Protein AF-A0A1B6J926-F1 (afdb_monomer_lite)

InterPro domains:
  IPR003892 Ubiquitin system component CUE [PF02845] (85-125)
  IPR003892 Ubiquitin system component CUE [PS51140] (84-127)
  IPR003892 Ubiquitin system component CUE [SM00546] (84-126)
  IPR009060 UBA-like superfamily [SSF46934] (80-126)
  IPR041799 Toll-interacting protein, CUE domain [cd14363] (85-125)

Organism: NCBI:txid320908

Radius of gyration: 25.56 Å; chains: 1; bounding box: 62×26×74 Å

Structure (mmCIF, N/CA/C/O backbone):
data_AF-A0A1B6J926-F1
#
_entry.id   AF-A0A1B6J926-F1
#
loop_
_atom_site.group_PDB
_atom_site.id
_atom_site.type_symbol
_atom_site.label_atom_id
_atom_site.label_alt_id
_atom_site.label_comp_id
_atom_site.label_asym_id
_atom_site.label_entity_id
_atom_site.label_seq_id
_atom_site.pdbx_PDB_ins_code
_atom_site.Cartn_x
_atom_site.Cartn_y
_atom_site.Cartn_z
_atom_site.occupancy
_atom_site.B_iso_or_equiv
_atom_site.auth_seq_id
_atom_site.auth_comp_id
_atom_site.auth_asym_id
_atom_site.auth_atom_id
_atom_site.pdbx_PDB_model_num
ATOM 1 N N . MET A 1 1 ? 18.638 -17.169 -16.752 1.00 56.28 1 MET A N 1
ATOM 2 C CA . MET A 1 1 ? 17.855 -16.495 -15.698 1.00 56.28 1 MET A CA 1
ATOM 3 C C . MET A 1 1 ? 16.688 -15.827 -16.397 1.00 56.28 1 MET A C 1
ATOM 5 O O . MET A 1 1 ? 16.862 -14.733 -16.909 1.00 56.28 1 MET A O 1
ATOM 9 N N . ALA A 1 2 ? 15.572 -16.531 -16.577 1.00 61.69 2 ALA A N 1
ATOM 10 C CA . ALA A 1 2 ? 14.406 -15.920 -17.207 1.00 61.69 2 ALA A CA 1
ATOM 11 C C . ALA A 1 2 ? 13.662 -15.137 -16.120 1.00 61.69 2 ALA A C 1
ATOM 13 O O . ALA A 1 2 ? 13.284 -15.719 -15.103 1.00 61.69 2 ALA A O 1
ATOM 14 N N . GLY A 1 3 ? 13.583 -13.818 -16.284 1.00 79.56 3 GLY A N 1
ATOM 15 C CA . GLY A 1 3 ? 12.632 -12.999 -15.546 1.00 79.56 3 GLY A CA 1
ATOM 16 C C . GLY A 1 3 ? 11.237 -13.183 -16.130 1.00 79.56 3 GLY A C 1
ATOM 17 O O . GLY A 1 3 ? 11.103 -13.550 -17.298 1.00 79.56 3 GLY A O 1
ATOM 18 N N . GLU A 1 4 ? 10.221 -12.939 -15.318 1.00 85.81 4 GLU A N 1
ATOM 19 C CA . GLU A 1 4 ? 8.823 -12.980 -15.734 1.00 85.81 4 GLU A CA 1
ATOM 20 C C . GLU A 1 4 ? 8.206 -11.593 -15.551 1.00 85.81 4 GLU A C 1
ATOM 22 O O . GLU A 1 4 ? 8.496 -10.887 -14.578 1.00 85.81 4 GLU A O 1
ATOM 27 N N . THR A 1 5 ? 7.374 -11.204 -16.513 1.00 90.50 5 THR A N 1
ATOM 28 C CA . THR A 1 5 ? 6.622 -9.951 -16.497 1.00 90.50 5 THR A CA 1
ATOM 29 C C . THR A 1 5 ? 5.138 -10.280 -16.519 1.00 90.50 5 THR A C 1
ATOM 31 O O . THR A 1 5 ? 4.671 -10.959 -17.431 1.00 90.50 5 THR A O 1
ATOM 34 N N . HIS A 1 6 ? 4.415 -9.783 -15.522 1.00 91.12 6 HIS A N 1
ATOM 35 C CA . HIS A 1 6 ? 2.963 -9.824 -15.442 1.00 91.12 6 HIS A CA 1
ATOM 36 C C . HIS A 1 6 ? 2.407 -8.436 -15.730 1.00 91.12 6 HIS A C 1
ATOM 38 O O . HIS A 1 6 ? 2.859 -7.454 -15.144 1.00 91.12 6 HIS A O 1
ATOM 44 N N . GLU A 1 7 ? 1.434 -8.366 -16.628 1.00 94.25 7 GLU A N 1
ATOM 45 C CA . GLU A 1 7 ? 0.685 -7.154 -16.938 1.00 94.25 7 GLU A CA 1
ATOM 46 C C . GLU A 1 7 ? -0.802 -7.476 -16.843 1.00 94.25 7 GLU A C 1
ATOM 48 O O . GLU A 1 7 ? -1.316 -8.288 -17.615 1.00 94.25 7 GLU A O 1
ATOM 53 N N . GLU A 1 8 ? -1.480 -6.864 -15.876 1.00 94.44 8 GLU A N 1
ATOM 54 C CA . GLU A 1 8 ? -2.896 -7.106 -15.616 1.00 94.44 8 GLU A CA 1
ATOM 55 C C . GLU A 1 8 ? -3.630 -5.819 -15.230 1.00 94.44 8 GLU A C 1
ATOM 57 O O . GLU A 1 8 ? -3.109 -4.952 -14.521 1.00 94.44 8 GLU A O 1
ATOM 62 N N . TRP A 1 9 ? -4.881 -5.721 -15.684 1.00 94.50 9 TRP A N 1
ATOM 63 C CA . TRP A 1 9 ? -5.793 -4.638 -15.332 1.00 94.50 9 TRP A CA 1
ATOM 64 C C . TRP A 1 9 ? -6.671 -5.041 -14.149 1.00 94.50 9 TRP A C 1
ATOM 66 O O . TRP A 1 9 ? -7.416 -6.018 -14.233 1.00 94.50 9 TRP A O 1
ATOM 76 N N . TYR A 1 10 ? -6.642 -4.248 -13.081 1.00 91.56 10 TYR A N 1
ATOM 77 C CA . TYR A 1 10 ? -7.395 -4.500 -11.854 1.00 91.56 10 TYR A CA 1
ATOM 78 C C . TYR A 1 10 ? -8.522 -3.476 -11.680 1.00 91.56 10 TYR A C 1
ATOM 80 O O . TYR A 1 10 ? -8.253 -2.273 -11.758 1.00 91.56 10 TYR A O 1
ATOM 88 N N . PRO A 1 11 ? -9.773 -3.920 -11.445 1.00 91.25 11 PRO A N 1
ATOM 89 C CA . PRO A 1 11 ? -10.879 -3.023 -11.138 1.00 91.25 11 PRO A CA 1
ATOM 90 C C . PRO A 1 11 ? -10.696 -2.390 -9.767 1.00 91.25 11 PRO A C 1
ATOM 92 O O . PRO A 1 11 ? -10.315 -3.057 -8.805 1.00 91.25 11 PRO A O 1
ATOM 95 N N . LEU A 1 12 ? -10.997 -1.100 -9.685 1.00 89.31 12 LEU A N 1
ATOM 96 C CA . LEU A 1 12 ? -11.013 -0.360 -8.436 1.00 89.31 12 LEU A CA 1
ATOM 97 C C . LEU A 1 12 ? -12.387 -0.456 -7.767 1.00 89.31 12 LEU A C 1
ATOM 99 O O . LEU A 1 12 ? -13.425 -0.557 -8.427 1.00 89.31 12 LEU A O 1
ATOM 103 N N . ASN A 1 13 ? -12.378 -0.399 -6.439 1.00 87.12 13 ASN A N 1
ATOM 104 C CA . ASN A 1 13 ? -13.564 -0.345 -5.602 1.00 87.12 13 ASN A CA 1
ATOM 105 C C . ASN A 1 13 ? -13.443 0.794 -4.586 1.00 87.12 13 ASN A C 1
ATOM 107 O O . ASN A 1 13 ? -12.380 1.043 -4.020 1.00 87.12 13 ASN A O 1
ATOM 111 N N . GLY A 1 14 ? -14.561 1.454 -4.305 1.00 84.69 14 GLY A N 1
ATOM 112 C CA . GLY A 1 14 ? -14.572 2.525 -3.323 1.00 84.69 14 GLY A CA 1
ATOM 113 C C . GLY A 1 14 ? -15.931 3.188 -3.178 1.00 84.69 14 GLY A C 1
ATOM 114 O O . GLY A 1 14 ? -16.979 2.576 -3.391 1.00 84.69 14 GLY A O 1
ATOM 115 N N . LYS A 1 15 ? -15.920 4.447 -2.737 1.00 87.81 15 LYS A N 1
ATOM 116 C CA . LYS A 1 15 ? -17.121 5.155 -2.269 1.00 87.81 15 LYS A CA 1
ATOM 117 C C . LYS A 1 15 ? -18.137 5.421 -3.376 1.00 87.81 15 LYS A C 1
ATOM 119 O O . LYS A 1 15 ? -19.300 5.652 -3.056 1.00 87.81 15 LYS A O 1
ATOM 124 N N . GLN A 1 16 ? -17.721 5.409 -4.644 1.00 80.19 16 GLN A N 1
ATOM 125 C CA . GLN A 1 16 ? -18.642 5.611 -5.767 1.00 80.19 16 GLN A CA 1
ATOM 126 C C . GLN A 1 16 ? -19.455 4.355 -6.121 1.00 80.19 16 GLN A C 1
ATOM 128 O O . GLN A 1 16 ? -20.417 4.456 -6.882 1.00 80.19 16 GLN A O 1
ATOM 133 N N . GLY A 1 17 ? -19.127 3.205 -5.526 1.00 75.75 17 GLY A N 1
ATOM 134 C CA . GLY A 1 17 ? -19.796 1.931 -5.771 1.00 75.75 17 GLY A CA 1
ATOM 135 C C . GLY A 1 17 ? -19.146 1.103 -6.880 1.00 75.75 17 GLY A C 1
ATOM 136 O O . GLY A 1 17 ? -18.193 1.528 -7.538 1.00 75.75 17 GLY A O 1
ATOM 137 N N . ASP A 1 18 ? -19.661 -0.112 -7.061 1.00 80.69 18 ASP A N 1
ATOM 138 C CA . ASP A 1 18 ? -19.080 -1.115 -7.954 1.00 80.69 18 ASP A CA 1
ATOM 139 C C . ASP A 1 18 ? -19.038 -0.637 -9.414 1.00 80.69 18 ASP A C 1
ATOM 141 O O . ASP A 1 18 ? -20.041 -0.202 -9.981 1.00 80.69 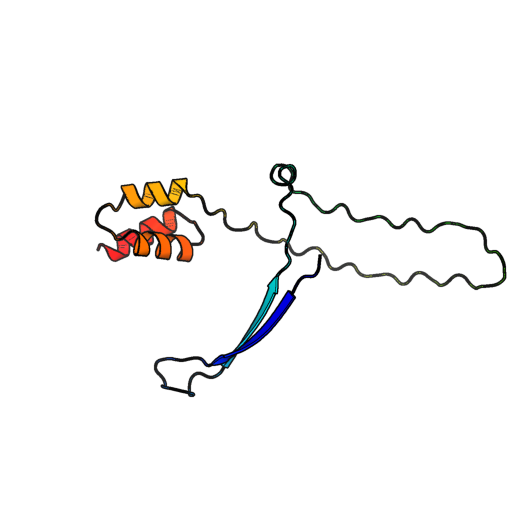18 ASP A O 1
ATOM 145 N N . GLY A 1 19 ? -17.859 -0.733 -10.035 1.00 78.06 19 GLY A N 1
ATOM 146 C CA . GLY A 1 19 ? -17.645 -0.408 -11.450 1.00 78.06 19 GLY A CA 1
ATOM 147 C C . GLY A 1 19 ? -17.513 1.083 -11.778 1.00 78.06 19 GLY A C 1
ATOM 148 O O . GLY A 1 19 ? -17.297 1.419 -12.940 1.00 78.06 19 GLY A O 1
ATOM 149 N N . GLN A 1 20 ? -17.605 1.971 -10.785 1.00 82.06 20 GLN A N 1
ATOM 150 C CA . GLN A 1 20 ? -17.531 3.426 -10.990 1.00 82.06 20 GLN A CA 1
ATOM 151 C C . GLN A 1 20 ? -16.116 3.992 -10.804 1.00 82.06 20 GLN A C 1
ATOM 153 O O . GLN A 1 20 ? -15.820 5.088 -11.270 1.00 82.06 20 GLN A O 1
ATOM 158 N N . GLU A 1 21 ? -15.221 3.244 -10.156 1.00 85.06 21 GLU A N 1
ATOM 159 C CA . GLU A 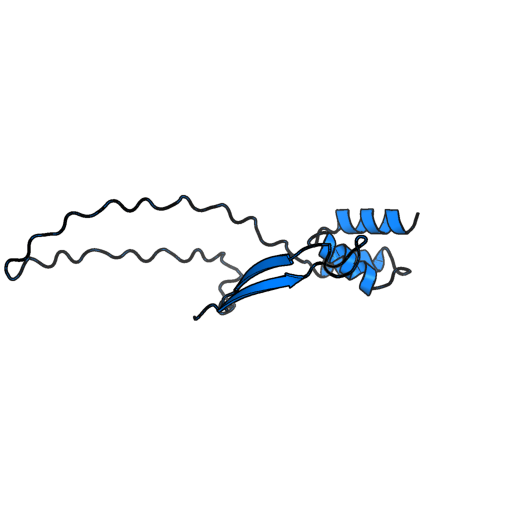1 21 ? -13.881 3.736 -9.803 1.00 85.06 21 GLU A CA 1
ATOM 160 C C . GLU A 1 21 ? -12.837 3.508 -10.915 1.00 85.06 21 GLU A C 1
ATOM 162 O O . GLU A 1 21 ? -11.738 4.053 -10.860 1.00 85.06 21 GLU A O 1
ATOM 167 N N . GLY A 1 22 ? -13.186 2.755 -11.964 1.00 89.19 22 GLY A N 1
ATOM 168 C CA . GLY A 1 22 ? -12.310 2.477 -13.106 1.00 89.19 22 GLY A CA 1
ATOM 169 C C . GLY A 1 22 ? -11.354 1.299 -12.884 1.00 89.19 22 GLY A C 1
ATOM 170 O O . GLY A 1 22 ? -11.574 0.454 -12.020 1.00 89.19 22 GLY A O 1
ATOM 171 N N . MET A 1 23 ? -10.307 1.212 -13.711 1.00 94.19 23 MET A N 1
ATOM 172 C CA . MET A 1 23 ? -9.319 0.124 -13.693 1.00 94.19 23 MET A CA 1
ATOM 173 C C . MET A 1 23 ? -7.903 0.706 -13.632 1.00 94.19 23 MET A C 1
ATOM 175 O O . MET A 1 23 ? -7.630 1.726 -14.268 1.00 94.19 23 MET A O 1
ATOM 179 N N . ILE A 1 24 ? -6.983 0.029 -12.945 1.00 92.81 24 ILE A N 1
ATOM 180 C CA . ILE A 1 24 ? -5.545 0.341 -12.978 1.00 92.81 24 ILE A CA 1
ATOM 181 C C . ILE A 1 24 ? -4.777 -0.757 -13.709 1.00 92.81 24 ILE A C 1
ATOM 183 O O . ILE A 1 24 ? -5.108 -1.930 -13.566 1.00 92.81 24 ILE A O 1
ATOM 187 N N . ASN A 1 25 ? -3.749 -0.389 -14.477 1.00 94.25 25 ASN A N 1
ATOM 188 C CA . ASN A 1 25 ? -2.827 -1.354 -15.077 1.00 94.25 25 ASN A CA 1
ATOM 189 C C . ASN A 1 25 ? -1.630 -1.554 -14.150 1.00 94.25 25 ASN A C 1
ATOM 191 O O . ASN A 1 25 ? -0.935 -0.586 -13.826 1.00 94.25 25 ASN A O 1
ATOM 195 N N . LEU A 1 26 ? -1.378 -2.792 -13.740 1.00 91.00 26 LEU A N 1
ATOM 196 C CA . LEU A 1 26 ? -0.204 -3.163 -12.963 1.00 91.00 26 LEU A CA 1
ATOM 197 C C . LEU A 1 26 ? 0.736 -3.989 -13.838 1.00 91.00 26 LEU A C 1
ATOM 199 O O . LEU A 1 26 ? 0.413 -5.105 -14.237 1.00 91.00 26 LEU A O 1
ATOM 203 N N . VAL A 1 27 ? 1.924 -3.432 -14.089 1.00 92.69 27 VAL A N 1
ATOM 204 C CA . VAL A 1 27 ? 3.018 -4.104 -14.797 1.00 92.69 27 VAL A CA 1
ATOM 205 C C . VAL A 1 27 ? 4.113 -4.443 -13.791 1.00 92.69 27 VAL A C 1
ATOM 207 O O . VAL A 1 27 ? 4.839 -3.566 -13.320 1.00 92.69 27 VAL A O 1
ATOM 210 N N . LEU A 1 28 ? 4.237 -5.724 -13.451 1.00 87.94 28 LEU A N 1
ATOM 211 C CA . LEU A 1 28 ? 5.217 -6.246 -12.506 1.00 87.94 28 LEU A CA 1
ATOM 212 C C . LEU A 1 28 ? 6.232 -7.115 -13.242 1.00 87.94 28 LEU A C 1
ATOM 214 O O . LEU A 1 28 ? 5.885 -8.151 -13.795 1.00 87.94 28 LEU A O 1
ATOM 218 N N . SER A 1 29 ? 7.505 -6.727 -13.205 1.00 87.50 29 SER A N 1
ATOM 219 C CA . SER A 1 29 ? 8.603 -7.552 -13.716 1.00 87.50 29 SER A CA 1
ATOM 220 C C . SER A 1 29 ? 9.492 -7.998 -12.570 1.00 87.50 29 SER A C 1
ATOM 222 O O . SER A 1 29 ? 9.952 -7.171 -11.783 1.00 87.50 29 SER A O 1
ATOM 224 N N . TYR A 1 30 ? 9.761 -9.296 -12.486 1.00 82.69 30 TYR A N 1
ATOM 225 C CA . TYR A 1 30 ? 10.624 -9.850 -11.453 1.00 82.69 30 TYR A CA 1
ATOM 226 C C . TYR A 1 30 ? 11.600 -10.864 -12.046 1.00 82.69 30 TYR A C 1
ATOM 228 O O . TYR A 1 30 ? 11.347 -11.512 -13.058 1.00 82.69 30 TYR A O 1
ATOM 236 N N . THR A 1 31 ? 12.782 -10.978 -11.446 1.00 84.88 31 THR A N 1
ATOM 237 C CA . THR A 1 31 ? 13.812 -11.929 -11.878 1.00 84.88 31 THR A CA 1
ATOM 238 C C . THR A 1 31 ? 14.431 -12.575 -10.655 1.00 84.88 31 THR A C 1
ATOM 240 O O . THR A 1 31 ? 14.792 -11.896 -9.696 1.00 84.88 31 THR A O 1
ATOM 243 N N . LYS A 1 32 ? 14.572 -13.902 -10.689 1.00 72.06 32 LYS A N 1
ATOM 244 C CA . LYS A 1 32 ? 15.263 -14.644 -9.633 1.00 72.06 32 LYS A CA 1
ATOM 245 C C . LYS A 1 32 ? 16.760 -14.381 -9.747 1.00 72.06 32 LYS A C 1
ATOM 247 O O . LYS A 1 32 ? 17.416 -14.893 -10.655 1.00 72.06 32 LYS A O 1
ATOM 252 N N . VAL A 1 33 ? 17.289 -13.582 -8.827 1.00 68.88 33 VAL A N 1
ATOM 253 C CA . VAL A 1 33 ? 18.731 -13.383 -8.680 1.00 68.88 33 VAL A CA 1
ATOM 254 C C . VAL A 1 33 ? 19.249 -14.496 -7.767 1.00 68.88 33 VAL A C 1
ATOM 256 O O . VAL A 1 33 ? 18.724 -14.646 -6.662 1.00 68.88 33 VAL A O 1
ATOM 259 N N . PRO A 1 34 ? 20.226 -15.319 -8.189 1.00 64.88 34 PRO A N 1
ATOM 260 C CA . PRO A 1 34 ? 20.839 -16.266 -7.273 1.00 64.88 34 PRO A CA 1
ATOM 261 C C . PRO A 1 34 ? 21.503 -15.482 -6.141 1.00 64.88 34 PRO A C 1
ATOM 263 O O . PRO A 1 34 ? 22.408 -14.678 -6.370 1.00 64.88 34 PRO A O 1
ATOM 266 N N . MET A 1 35 ? 21.031 -15.720 -4.920 1.00 54.62 35 MET A N 1
ATOM 267 C CA . MET A 1 35 ? 21.642 -15.219 -3.697 1.00 54.62 35 MET A CA 1
ATOM 268 C C . MET A 1 35 ? 23.033 -15.849 -3.587 1.00 54.62 35 MET A C 1
ATOM 270 O O . MET A 1 35 ? 23.172 -16.989 -3.152 1.00 54.62 35 MET A O 1
ATOM 274 N N . ASN A 1 36 ? 24.065 -15.141 -4.042 1.00 54.53 36 ASN A N 1
ATOM 275 C CA . ASN A 1 36 ? 25.441 -15.548 -3.805 1.00 54.53 36 ASN A CA 1
ATOM 276 C C . ASN A 1 36 ? 25.793 -15.143 -2.361 1.00 54.53 36 ASN A C 1
ATOM 278 O O . ASN A 1 36 ? 25.814 -13.940 -2.087 1.00 54.53 36 ASN A O 1
ATOM 282 N N . PRO A 1 37 ? 26.094 -16.077 -1.437 1.00 52.22 37 PRO A N 1
ATOM 283 C CA . PRO A 1 37 ? 26.431 -15.741 -0.048 1.00 52.22 37 PRO A CA 1
ATOM 284 C C . PRO A 1 37 ? 27.647 -14.808 0.068 1.00 52.22 37 PRO A C 1
ATOM 286 O O . PRO A 1 37 ? 27.783 -14.073 1.039 1.00 52.22 37 PRO A O 1
ATOM 289 N N . TYR A 1 38 ? 28.505 -14.785 -0.956 1.00 51.72 38 TYR A N 1
ATOM 290 C CA . TYR A 1 38 ? 29.655 -13.884 -1.053 1.00 51.72 38 TYR A CA 1
ATOM 291 C C . TYR A 1 38 ? 29.352 -12.530 -1.720 1.00 51.72 38 TYR A C 1
ATOM 293 O O . TYR A 1 38 ? 30.190 -11.635 -1.681 1.00 51.72 38 TYR A O 1
ATOM 301 N N . GLY A 1 39 ? 28.171 -12.351 -2.322 1.00 47.97 39 GLY A N 1
ATOM 302 C CA . GLY A 1 39 ? 27.754 -11.111 -2.991 1.00 47.97 39 GLY A CA 1
ATOM 303 C C . GLY A 1 39 ? 26.979 -10.137 -2.100 1.00 47.97 39 GLY A C 1
ATOM 304 O O . GLY A 1 39 ? 26.775 -8.995 -2.489 1.00 47.97 39 GLY A O 1
ATOM 305 N N . MET A 1 40 ? 26.561 -10.549 -0.899 1.00 43.00 40 MET A N 1
ATOM 306 C CA . MET A 1 40 ? 25.890 -9.645 0.045 1.00 43.00 40 MET A CA 1
ATOM 307 C C . MET A 1 40 ? 26.886 -8.713 0.765 1.00 43.00 40 MET A C 1
ATOM 309 O O . MET A 1 40 ? 26.512 -7.625 1.190 1.00 43.00 40 MET A O 1
ATOM 313 N N . TYR A 1 41 ? 28.169 -9.093 0.836 1.00 45.16 41 TYR A N 1
ATOM 314 C CA . TYR A 1 41 ? 29.240 -8.280 1.439 1.00 45.16 41 TYR A CA 1
ATOM 315 C C . TYR A 1 41 ? 29.982 -7.384 0.443 1.00 45.16 41 TYR A C 1
ATOM 317 O O . TYR A 1 41 ? 30.766 -6.528 0.842 1.00 45.16 41 TYR A O 1
ATOM 325 N N . ALA A 1 42 ? 29.747 -7.564 -0.853 1.00 43.81 42 ALA A N 1
ATOM 326 C CA . ALA A 1 42 ? 30.315 -6.728 -1.892 1.00 43.81 42 ALA A CA 1
ATOM 327 C C . ALA A 1 42 ? 29.179 -6.372 -2.837 1.00 43.81 42 ALA A C 1
ATOM 329 O O . ALA A 1 42 ? 28.752 -7.237 -3.592 1.00 43.81 42 ALA A O 1
ATOM 330 N N . GLY A 1 43 ? 28.686 -5.130 -2.760 1.00 42.44 43 GLY A N 1
ATOM 331 C CA . GLY A 1 43 ? 27.688 -4.554 -3.663 1.00 42.44 43 GLY A CA 1
ATOM 332 C C . GLY A 1 43 ? 28.115 -4.701 -5.121 1.00 42.44 43 GLY A C 1
ATOM 333 O O . GLY A 1 43 ? 28.700 -3.794 -5.708 1.00 42.44 43 GLY A O 1
ATOM 334 N N . GLY A 1 44 ? 27.871 -5.892 -5.662 1.00 42.84 44 GLY A N 1
ATOM 335 C CA . GLY A 1 44 ? 28.429 -6.385 -6.903 1.00 42.84 44 GLY A CA 1
ATOM 336 C C . GLY A 1 44 ? 27.739 -5.712 -8.061 1.00 42.84 44 GLY A C 1
ATOM 337 O O . GLY A 1 44 ? 26.781 -6.236 -8.625 1.00 42.84 44 GLY A O 1
ATOM 338 N N . THR A 1 45 ? 28.252 -4.541 -8.417 1.00 44.28 45 THR A N 1
ATOM 339 C CA . THR A 1 45 ? 28.181 -4.025 -9.771 1.00 44.28 45 THR A CA 1
ATOM 340 C C . THR A 1 45 ? 28.538 -5.175 -10.704 1.00 44.28 45 THR A C 1
ATOM 342 O O . THR A 1 45 ? 29.627 -5.747 -10.643 1.00 44.28 45 THR A O 1
ATOM 345 N N . MET A 1 46 ? 27.582 -5.581 -11.535 1.00 46.62 46 MET A N 1
ATOM 346 C CA . MET A 1 46 ? 27.872 -6.507 -12.618 1.00 46.62 46 MET A CA 1
ATOM 347 C C . MET A 1 46 ? 28.878 -5.773 -13.501 1.00 46.62 46 MET A C 1
ATOM 349 O O . MET A 1 46 ? 28.519 -4.797 -14.159 1.00 46.62 46 MET A O 1
ATOM 353 N N . ALA A 1 47 ? 30.156 -6.144 -13.412 1.00 48.06 47 ALA A N 1
ATOM 354 C CA . ALA A 1 47 ? 31.195 -5.501 -14.195 1.00 48.06 47 ALA A CA 1
ATOM 355 C C . ALA A 1 47 ? 30.808 -5.647 -15.678 1.00 48.06 47 ALA A C 1
ATOM 357 O O . ALA A 1 47 ? 30.565 -6.774 -16.124 1.00 48.06 47 ALA A O 1
ATOM 358 N N . PRO A 1 48 ? 30.672 -4.543 -16.433 1.00 49.31 48 PRO A N 1
ATOM 359 C CA . PRO A 1 48 ? 30.237 -4.617 -17.816 1.00 49.31 48 PRO A CA 1
ATOM 360 C C . PRO A 1 48 ? 31.257 -5.429 -18.615 1.00 49.31 48 PRO A C 1
ATOM 362 O O . PRO A 1 48 ? 32.456 -5.149 -18.599 1.00 49.31 48 PRO A O 1
ATOM 365 N N . VAL A 1 49 ? 30.771 -6.463 -19.298 1.00 58.03 49 VAL A N 1
ATOM 366 C CA . VAL A 1 49 ? 31.583 -7.310 -20.171 1.00 58.03 49 VAL A CA 1
ATOM 367 C C . VAL A 1 49 ? 32.084 -6.447 -21.330 1.00 58.03 49 VAL A C 1
ATOM 369 O O . VAL A 1 49 ? 31.298 -6.031 -22.180 1.00 58.03 49 VAL A O 1
ATOM 372 N N . MET A 1 50 ? 33.387 -6.159 -21.377 1.00 54.28 50 MET A N 1
ATOM 373 C CA . MET A 1 50 ? 33.991 -5.508 -22.539 1.00 54.28 50 MET A CA 1
ATOM 374 C C . MET A 1 50 ? 34.107 -6.517 -23.684 1.00 54.28 50 MET A C 1
ATOM 376 O O . MET A 1 50 ? 34.933 -7.428 -23.635 1.00 54.28 50 MET A O 1
ATOM 380 N N . MET A 1 51 ? 33.304 -6.344 -24.738 1.00 60.59 51 MET A N 1
ATOM 381 C CA . MET A 1 51 ? 33.599 -6.975 -26.024 1.00 60.59 51 MET A CA 1
ATOM 382 C C . MET A 1 51 ? 34.747 -6.216 -26.684 1.00 60.59 51 MET A C 1
ATOM 384 O O . MET A 1 51 ? 34.578 -5.089 -27.144 1.00 60.59 51 MET A O 1
ATOM 388 N N . VAL A 1 52 ? 35.924 -6.835 -26.726 1.00 63.00 52 VAL A N 1
ATOM 389 C CA . VAL A 1 52 ? 37.047 -6.344 -27.526 1.00 63.00 52 VAL A CA 1
ATOM 390 C C . VAL A 1 52 ? 36.805 -6.788 -28.971 1.00 63.00 52 VAL A C 1
ATOM 392 O O . VAL A 1 52 ? 36.693 -7.994 -29.207 1.00 63.00 52 VAL A O 1
ATOM 395 N N . PRO A 1 53 ? 36.713 -5.873 -29.954 1.00 44.69 53 PRO A N 1
ATOM 396 C CA . PRO A 1 53 ? 36.650 -6.268 -31.351 1.00 44.69 53 PRO A CA 1
ATOM 397 C C . PRO A 1 53 ? 37.942 -7.000 -31.703 1.00 44.69 53 PRO A C 1
ATOM 399 O O . PRO A 1 53 ? 39.035 -6.444 -31.591 1.00 44.69 53 PRO A O 1
ATOM 402 N N . SER A 1 54 ? 37.822 -8.261 -32.111 1.00 56.81 54 SER A N 1
ATOM 403 C CA . SER A 1 54 ? 3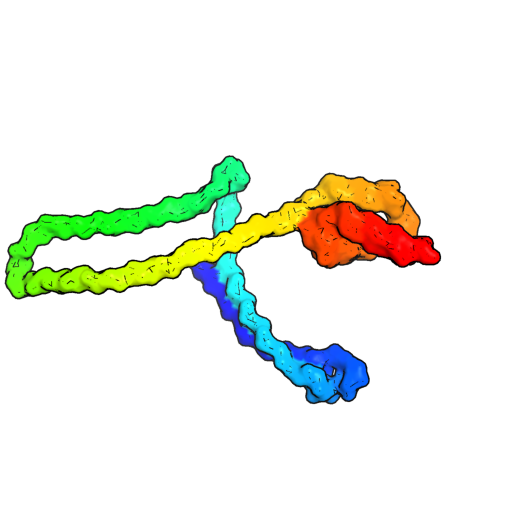8.938 -8.982 -32.708 1.00 56.81 54 SER A CA 1
ATOM 404 C C . SER A 1 54 ? 39.366 -8.228 -33.966 1.00 56.81 54 SER A C 1
ATOM 406 O O . SER A 1 54 ? 38.598 -8.113 -34.919 1.00 56.81 54 SER A O 1
ATOM 408 N N . THR A 1 55 ? 40.594 -7.716 -33.984 1.00 55.59 55 THR A N 1
ATOM 409 C CA . THR A 1 55 ? 41.239 -7.128 -35.167 1.00 55.59 55 THR A CA 1
ATOM 410 C C . THR A 1 55 ? 41.718 -8.212 -36.137 1.00 55.59 55 THR A C 1
ATOM 412 O O . THR A 1 55 ? 42.759 -8.067 -36.779 1.00 55.59 55 THR A O 1
ATOM 415 N N . ALA A 1 56 ? 40.972 -9.320 -36.243 1.00 48.75 56 ALA A N 1
ATOM 416 C CA . ALA A 1 56 ? 41.237 -10.357 -37.222 1.00 48.75 56 ALA A CA 1
ATOM 417 C C . ALA A 1 56 ? 41.205 -9.719 -38.614 1.00 48.75 56 ALA A C 1
ATOM 419 O O . ALA A 1 56 ? 40.184 -9.208 -39.076 1.00 48.75 56 ALA A O 1
ATOM 420 N N . ALA A 1 57 ? 42.387 -9.700 -39.222 1.00 54.78 57 ALA A N 1
ATOM 421 C CA . ALA A 1 57 ? 42.661 -9.155 -40.533 1.00 54.78 57 ALA A CA 1
ATOM 422 C C . ALA A 1 57 ? 41.620 -9.626 -41.570 1.00 54.78 57 ALA A C 1
ATOM 424 O O . ALA A 1 57 ? 41.153 -10.767 -41.506 1.00 54.78 57 ALA A O 1
ATOM 425 N N . PRO A 1 58 ? 41.259 -8.774 -42.543 1.00 48.00 58 PRO A N 1
ATOM 426 C CA . PRO A 1 58 ? 40.192 -9.064 -43.487 1.00 48.00 58 PRO A CA 1
ATOM 427 C C . PRO A 1 58 ? 40.619 -10.187 -44.435 1.00 48.00 58 PRO A C 1
ATOM 429 O O . PRO A 1 58 ? 41.377 -9.978 -45.380 1.00 48.00 58 PRO A O 1
ATOM 432 N N . MET A 1 59 ? 40.096 -11.386 -44.205 1.00 53.72 59 MET A N 1
ATOM 433 C CA . MET A 1 59 ? 40.101 -12.452 -45.196 1.00 53.72 59 MET A CA 1
ATOM 434 C C . MET A 1 59 ? 38.817 -12.314 -46.030 1.00 53.72 59 MET A C 1
ATOM 436 O O . MET A 1 59 ? 37.717 -12.518 -45.533 1.00 53.72 59 MET A O 1
ATOM 440 N N . TYR A 1 60 ? 38.992 -11.926 -47.298 1.00 53.09 60 TYR A N 1
ATOM 441 C CA . TYR A 1 60 ? 37.974 -11.798 -48.354 1.00 53.09 60 TYR A CA 1
ATOM 442 C C . TYR A 1 60 ? 36.877 -10.724 -48.172 1.00 53.09 60 TYR A C 1
ATOM 444 O O . TYR A 1 60 ? 35.732 -10.998 -47.830 1.00 53.09 60 TYR A O 1
ATOM 452 N N . GLY A 1 61 ? 37.203 -9.490 -48.575 1.00 57.09 61 GLY A N 1
ATOM 453 C CA . GLY A 1 61 ? 36.308 -8.677 -49.418 1.00 57.09 61 GLY A CA 1
ATOM 454 C C . GLY A 1 61 ? 35.065 -8.024 -48.799 1.00 57.09 61 GLY A C 1
ATOM 455 O O . GLY A 1 61 ? 34.353 -7.329 -49.521 1.00 57.09 61 GLY A O 1
ATOM 456 N N . MET A 1 62 ? 34.796 -8.179 -47.502 1.00 53.03 62 MET A N 1
ATOM 457 C CA . MET A 1 62 ? 33.682 -7.480 -46.850 1.00 53.03 62 MET A CA 1
ATOM 458 C C . MET A 1 62 ? 34.108 -6.116 -46.302 1.00 53.03 62 MET A C 1
ATOM 460 O O . MET A 1 62 ? 35.097 -5.989 -45.582 1.00 53.03 62 MET A O 1
ATOM 464 N N . ARG A 1 63 ? 33.351 -5.076 -46.676 1.00 52.41 63 ARG A N 1
ATOM 465 C CA . ARG A 1 63 ? 33.571 -3.690 -46.240 1.00 52.41 63 ARG A CA 1
ATOM 466 C C . ARG A 1 63 ? 33.408 -3.594 -44.714 1.00 52.41 63 ARG A C 1
ATOM 468 O O . ARG A 1 63 ? 32.424 -4.125 -44.199 1.00 52.41 63 ARG A O 1
ATOM 475 N N . PRO A 1 64 ? 34.310 -2.910 -43.987 1.00 50.72 64 PRO A N 1
ATOM 476 C CA . PRO A 1 64 ? 34.127 -2.684 -42.559 1.00 50.72 64 PRO A CA 1
ATOM 477 C C . PRO A 1 64 ? 32.909 -1.777 -42.344 1.00 50.72 64 PRO A C 1
ATOM 479 O O . PRO A 1 64 ? 32.840 -0.676 -42.892 1.00 50.72 64 PRO A O 1
ATOM 482 N N . TYR A 1 65 ? 31.928 -2.255 -41.579 1.00 52.03 65 TYR A N 1
ATOM 483 C CA . TYR A 1 65 ? 30.784 -1.448 -41.164 1.00 52.03 65 TYR A CA 1
ATOM 484 C C . TYR A 1 65 ? 31.257 -0.333 -40.224 1.00 52.03 65 TYR A C 1
ATOM 486 O O . TYR A 1 65 ? 32.045 -0.572 -39.309 1.00 52.03 65 TYR A O 1
ATOM 494 N N . ALA A 1 66 ? 30.778 0.890 -40.461 1.00 57.22 66 ALA A N 1
ATOM 495 C CA . ALA A 1 66 ? 31.036 2.023 -39.583 1.00 57.22 66 ALA A CA 1
ATOM 496 C C . ALA A 1 66 ? 30.357 1.785 -38.218 1.00 57.22 66 ALA A C 1
ATOM 498 O O . ALA A 1 66 ? 29.175 1.428 -38.194 1.00 57.22 66 ALA A O 1
ATOM 499 N N . PRO A 1 67 ? 31.063 1.966 -37.089 1.00 52.12 67 PRO A N 1
ATOM 500 C CA . PRO A 1 67 ? 30.461 1.816 -35.773 1.00 52.12 67 PRO A CA 1
ATOM 501 C C . PRO A 1 67 ? 29.418 2.919 -35.557 1.00 52.12 67 PRO A C 1
ATOM 503 O O . PRO A 1 67 ? 29.731 4.108 -35.596 1.00 52.12 67 PRO A O 1
ATOM 506 N N . VAL A 1 68 ? 28.165 2.519 -35.342 1.00 54.88 68 VAL A N 1
ATOM 507 C CA . VAL A 1 68 ? 27.086 3.418 -34.917 1.00 54.88 68 VAL A CA 1
ATOM 508 C C . VAL A 1 68 ? 27.303 3.812 -33.450 1.00 54.88 68 VAL A C 1
ATOM 510 O O . VAL A 1 68 ? 27.476 2.924 -32.612 1.00 54.88 68 VAL A O 1
ATOM 513 N N . PRO A 1 69 ? 27.297 5.112 -33.106 1.00 45.62 69 PRO A N 1
ATOM 514 C CA . PRO A 1 69 ? 27.419 5.554 -31.723 1.00 45.62 69 PRO A CA 1
ATOM 515 C C . PRO A 1 69 ? 26.149 5.182 -30.950 1.00 45.62 69 PRO A C 1
ATOM 517 O O . PRO A 1 69 ? 25.071 5.722 -31.192 1.00 45.62 69 PRO A O 1
ATOM 520 N N . VAL A 1 70 ? 26.277 4.244 -30.014 1.00 50.44 70 VAL A N 1
ATOM 521 C CA . VAL A 1 70 ? 25.215 3.895 -29.067 1.00 50.44 70 VAL A CA 1
ATOM 522 C C . VAL A 1 70 ? 25.243 4.918 -27.935 1.00 50.44 70 VAL A C 1
ATOM 524 O O . VAL A 1 70 ? 26.215 4.995 -27.186 1.00 50.44 70 VAL A O 1
ATOM 527 N N . TYR A 1 71 ? 24.182 5.716 -27.809 1.00 53.94 71 TYR A N 1
ATOM 528 C CA . TYR A 1 71 ? 23.979 6.581 -26.649 1.00 53.94 71 TYR A CA 1
ATOM 529 C C . TYR A 1 71 ? 23.561 5.699 -25.467 1.00 53.94 71 TYR A C 1
ATOM 531 O O . TYR A 1 71 ? 22.429 5.225 -25.396 1.00 53.94 71 TYR A O 1
ATOM 539 N N . THR A 1 72 ? 24.488 5.431 -24.552 1.00 53.97 72 THR A N 1
ATOM 540 C CA . THR A 1 72 ? 24.172 4.762 -23.290 1.00 53.97 72 THR A CA 1
ATOM 541 C C . THR A 1 72 ? 23.421 5.744 -22.400 1.00 53.97 72 THR A C 1
ATOM 543 O O . THR A 1 72 ? 23.957 6.798 -22.050 1.00 53.97 72 THR A O 1
ATOM 546 N N . GLN A 1 73 ? 22.178 5.417 -22.049 1.00 54.66 73 GLN A N 1
ATOM 547 C CA . GLN A 1 73 ? 21.402 6.183 -21.079 1.00 54.66 73 GLN A CA 1
ATOM 548 C C . GLN A 1 73 ? 22.186 6.264 -19.753 1.00 54.66 73 GLN A C 1
ATOM 550 O O . GLN A 1 73 ? 22.698 5.236 -19.299 1.00 54.66 73 GLN A O 1
ATOM 555 N N . PRO A 1 74 ? 22.319 7.453 -19.137 1.00 49.47 74 PRO A N 1
ATOM 556 C CA . PRO A 1 74 ? 22.983 7.574 -17.850 1.00 49.47 74 PRO A CA 1
ATOM 557 C C . PRO A 1 74 ? 22.270 6.695 -16.811 1.00 49.47 74 PRO A C 1
ATOM 559 O O . PRO A 1 74 ? 21.035 6.662 -16.795 1.00 49.47 74 PRO A O 1
ATOM 562 N N . PRO A 1 75 ? 23.018 5.972 -15.959 1.00 54.81 75 PRO A N 1
ATOM 563 C CA . PRO A 1 75 ? 22.432 5.116 -14.939 1.00 54.81 75 PRO A CA 1
ATOM 564 C C . PRO A 1 75 ? 21.555 5.960 -14.015 1.00 54.81 75 PRO A C 1
ATOM 566 O O . PRO A 1 75 ? 22.022 6.912 -13.389 1.00 54.81 75 PRO A O 1
ATOM 569 N N . VAL A 1 76 ? 20.268 5.620 -13.950 1.00 59.38 76 VAL A N 1
ATOM 570 C CA . VAL A 1 76 ? 19.362 6.180 -12.949 1.00 59.38 76 VAL A CA 1
ATOM 571 C C . VAL A 1 76 ? 19.852 5.741 -11.563 1.00 59.38 76 VAL A C 1
ATOM 573 O O . VAL A 1 76 ? 20.092 4.547 -11.363 1.00 59.38 76 VAL A O 1
ATOM 576 N N . PRO A 1 77 ? 20.041 6.666 -10.604 1.00 52.91 77 PRO A N 1
ATOM 577 C CA . PRO A 1 77 ? 20.393 6.295 -9.246 1.00 52.91 77 PRO A CA 1
ATOM 578 C C . PRO A 1 77 ? 19.222 5.520 -8.644 1.00 52.91 77 PRO A C 1
ATOM 580 O O . PRO A 1 77 ? 18.167 6.080 -8.350 1.00 52.91 77 PRO A O 1
ATOM 583 N N . VAL A 1 78 ? 19.401 4.210 -8.499 1.00 59.50 78 VAL A N 1
ATOM 584 C CA . VAL A 1 78 ? 18.456 3.356 -7.786 1.00 59.50 78 VAL A CA 1
ATOM 585 C C . VAL A 1 78 ? 18.617 3.695 -6.309 1.00 59.50 78 VAL A C 1
ATOM 587 O O . VAL A 1 78 ? 19.677 3.453 -5.730 1.00 59.50 78 VAL A O 1
ATOM 590 N N . ALA A 1 79 ? 17.604 4.329 -5.715 1.00 50.00 79 ALA A N 1
ATOM 591 C CA . ALA A 1 79 ? 17.578 4.551 -4.276 1.00 50.00 79 ALA A CA 1
ATOM 592 C C . ALA A 1 79 ? 17.760 3.194 -3.567 1.00 50.00 79 ALA A C 1
ATOM 594 O O . ALA A 1 79 ? 17.166 2.205 -4.011 1.00 50.00 79 ALA A O 1
ATOM 595 N N . PRO A 1 80 ? 18.596 3.114 -2.517 1.00 53.62 80 PRO A N 1
ATOM 596 C CA . PRO A 1 80 ? 18.844 1.855 -1.834 1.00 53.62 80 PRO A CA 1
ATOM 597 C C . PRO A 1 80 ? 17.519 1.253 -1.341 1.00 53.62 80 PRO A C 1
ATOM 599 O O . PRO A 1 80 ? 16.655 1.997 -0.865 1.00 53.62 80 PRO A O 1
ATOM 602 N N . PRO A 1 81 ? 17.332 -0.074 -1.470 1.00 56.03 81 PRO A N 1
ATOM 603 C CA . PRO A 1 81 ? 16.152 -0.737 -0.939 1.00 56.03 81 PRO A CA 1
ATOM 604 C C . PRO A 1 81 ? 16.073 -0.459 0.562 1.00 56.03 81 PRO A C 1
ATOM 606 O O . PRO A 1 81 ? 17.075 -0.564 1.272 1.00 56.03 81 PRO A O 1
ATOM 609 N N . ALA A 1 82 ? 14.887 -0.058 1.020 1.00 56.66 82 ALA A N 1
ATOM 610 C CA . ALA A 1 82 ? 14.640 0.217 2.425 1.00 56.66 82 ALA A CA 1
ATOM 611 C C . ALA A 1 82 ? 15.030 -1.015 3.254 1.00 56.66 82 ALA A C 1
ATOM 613 O O . ALA A 1 82 ? 14.543 -2.121 3.013 1.00 56.66 82 ALA A O 1
ATOM 614 N N . GLN A 1 83 ? 15.973 -0.828 4.174 1.00 58.16 83 GLN A N 1
ATOM 615 C CA . GLN A 1 83 ? 16.477 -1.898 5.020 1.00 58.16 83 GLN A CA 1
ATOM 616 C C . GLN A 1 83 ? 15.433 -2.183 6.096 1.00 58.16 83 GLN A C 1
ATOM 618 O O . GLN A 1 83 ? 15.291 -1.425 7.050 1.00 58.16 83 GLN A O 1
ATOM 623 N N . PHE A 1 84 ? 14.685 -3.270 5.926 1.00 59.34 84 PHE A N 1
ATOM 624 C CA . PHE A 1 84 ? 13.853 -3.812 6.992 1.00 59.34 84 PHE A CA 1
ATOM 625 C C . PHE A 1 84 ? 14.768 -4.419 8.052 1.00 59.34 84 PHE A C 1
ATOM 627 O O . PHE A 1 84 ? 15.459 -5.405 7.793 1.00 59.34 84 PHE A O 1
ATOM 634 N N . ASN A 1 85 ? 14.802 -3.803 9.229 1.00 73.56 85 ASN A N 1
ATOM 635 C CA . ASN A 1 85 ? 15.640 -4.234 10.334 1.00 73.56 85 ASN A CA 1
ATOM 636 C C . ASN A 1 85 ? 14.756 -4.869 11.413 1.00 73.56 85 ASN A C 1
ATOM 638 O O . ASN A 1 85 ? 14.026 -4.182 12.125 1.00 73.56 85 ASN A O 1
ATOM 642 N N . GLU A 1 86 ? 14.814 -6.194 11.547 1.00 75.25 86 GLU A N 1
ATOM 643 C CA . GLU A 1 86 ? 14.002 -6.936 12.526 1.00 75.25 86 GLU A CA 1
ATOM 644 C C . GLU A 1 86 ? 14.266 -6.496 13.977 1.00 75.25 86 GLU A C 1
ATOM 646 O O . GLU A 1 86 ? 13.376 -6.582 14.824 1.00 75.25 86 GLU A O 1
ATOM 651 N N . ALA A 1 87 ? 15.468 -5.982 14.268 1.00 79.94 87 ALA A N 1
ATOM 652 C CA . ALA A 1 87 ? 15.797 -5.438 15.582 1.00 79.94 87 ALA A CA 1
ATOM 653 C C . ALA A 1 87 ? 14.948 -4.204 15.924 1.00 79.94 87 ALA A C 1
ATOM 655 O O . ALA A 1 87 ? 14.506 -4.060 17.065 1.00 79.94 87 ALA A O 1
ATOM 656 N N . ASP A 1 88 ? 14.679 -3.350 14.934 1.00 82.19 88 ASP A N 1
ATOM 657 C CA . ASP A 1 88 ? 13.867 -2.150 15.121 1.00 82.19 88 ASP A CA 1
ATOM 658 C C . ASP A 1 88 ? 12.397 -2.513 15.340 1.00 82.19 88 ASP A C 1
ATOM 660 O O . ASP A 1 88 ? 11.768 -1.955 16.237 1.00 82.19 88 ASP A O 1
ATOM 664 N N . LEU A 1 89 ? 11.873 -3.500 14.601 1.00 82.62 89 LEU A N 1
ATOM 665 C CA . LEU A 1 89 ? 10.517 -4.023 14.805 1.00 82.62 89 LEU A CA 1
ATOM 666 C C . LEU A 1 89 ? 10.331 -4.529 16.243 1.00 82.62 89 LEU A C 1
ATOM 668 O O . LEU A 1 89 ? 9.382 -4.143 16.923 1.00 82.62 89 LEU A O 1
ATOM 672 N N . LYS A 1 90 ? 11.279 -5.333 16.736 1.00 83.50 90 LYS A N 1
ATOM 673 C CA . LYS A 1 90 ? 11.234 -5.872 18.099 1.00 83.50 90 LYS A CA 1
ATOM 674 C C . LYS A 1 90 ? 11.270 -4.769 19.160 1.00 83.50 90 LYS A C 1
ATOM 676 O O . LYS A 1 90 ? 10.584 -4.860 20.173 1.00 83.50 90 LYS A O 1
ATOM 681 N N . GLN A 1 91 ? 12.039 -3.710 18.922 1.00 84.31 91 GLN A N 1
ATOM 682 C CA . GLN A 1 91 ? 12.113 -2.583 19.845 1.00 84.31 91 GLN A CA 1
ATOM 683 C C . GLN A 1 91 ? 10.808 -1.773 19.871 1.00 84.31 91 GLN A C 1
ATOM 685 O O . GLN A 1 91 ? 10.408 -1.306 20.932 1.00 84.31 91 GLN A O 1
ATOM 690 N N . VAL A 1 92 ? 10.117 -1.635 18.733 1.00 85.69 92 VAL A N 1
ATOM 691 C CA . VAL A 1 92 ? 8.783 -1.013 18.684 1.00 85.69 92 VAL A CA 1
ATOM 692 C C . VAL A 1 92 ? 7.749 -1.877 19.416 1.00 85.69 92 VAL A C 1
ATOM 694 O O . VAL A 1 92 ? 6.949 -1.331 20.173 1.00 85.69 92 VAL A O 1
ATOM 697 N N . GLU A 1 93 ? 7.797 -3.207 19.278 1.00 84.19 93 GLU A N 1
ATOM 698 C CA . GLU A 1 93 ? 6.939 -4.120 20.055 1.00 84.19 93 GLU A CA 1
ATOM 699 C C . GLU A 1 93 ? 7.146 -3.964 21.574 1.00 84.19 93 GLU A C 1
ATOM 701 O O . GLU A 1 93 ? 6.178 -3.975 22.332 1.00 84.19 93 GLU A O 1
ATOM 706 N N . GLU A 1 94 ? 8.389 -3.766 22.031 1.00 86.69 94 GLU A N 1
ATOM 707 C CA . GLU A 1 94 ? 8.693 -3.507 23.448 1.00 86.69 94 GLU A CA 1
ATOM 708 C C . GLU A 1 94 ? 8.194 -2.134 23.932 1.00 86.69 94 GLU A C 1
ATOM 710 O O . GLU A 1 94 ? 7.823 -2.000 25.099 1.00 86.69 94 GLU A O 1
ATOM 715 N N . MET A 1 95 ? 8.163 -1.116 23.061 1.00 85.44 95 MET A N 1
ATOM 716 C CA . MET A 1 95 ? 7.641 0.218 23.397 1.00 85.44 95 MET A CA 1
ATOM 717 C C . MET A 1 95 ? 6.107 0.246 23.484 1.00 85.44 95 MET A C 1
ATOM 719 O O . MET A 1 95 ? 5.564 1.032 24.260 1.00 85.44 95 MET A O 1
ATOM 723 N N . PHE A 1 96 ? 5.413 -0.621 22.738 1.00 85.25 96 PHE A N 1
ATOM 724 C CA . PHE A 1 96 ? 3.947 -0.702 22.703 1.00 85.25 96 PHE A CA 1
ATOM 725 C C . PHE A 1 96 ? 3.429 -2.114 23.033 1.00 85.25 96 PHE A C 1
ATOM 727 O O . PHE A 1 96 ? 2.779 -2.743 22.199 1.00 85.25 96 PHE A O 1
ATOM 734 N N . PRO A 1 97 ? 3.622 -2.614 24.269 1.00 82.25 97 PRO A N 1
ATOM 735 C CA . PRO A 1 97 ? 3.225 -3.974 24.651 1.00 82.25 97 PRO A CA 1
ATOM 736 C C . PRO A 1 97 ? 1.703 -4.199 24.671 1.00 82.25 97 PRO A C 1
ATOM 738 O O . PRO A 1 97 ? 1.252 -5.341 24.690 1.00 82.25 97 PRO A O 1
ATOM 741 N N . ASN A 1 98 ? 0.912 -3.121 24.675 1.00 82.12 98 ASN A N 1
ATOM 742 C CA . ASN A 1 98 ? -0.552 -3.170 24.615 1.00 82.12 98 ASN A CA 1
ATOM 743 C C . ASN A 1 98 ? -1.100 -3.127 23.175 1.00 82.12 98 ASN A C 1
ATOM 745 O O . ASN A 1 98 ? -2.309 -3.251 22.992 1.00 82.12 98 ASN A O 1
ATOM 749 N N . MET A 1 99 ? -0.243 -2.907 22.172 1.00 82.94 99 MET A N 1
ATOM 750 C CA . MET A 1 99 ? -0.632 -2.822 20.765 1.00 82.94 99 MET A CA 1
ATOM 751 C C . MET A 1 99 ? -0.479 -4.189 20.095 1.00 82.94 99 MET A C 1
ATOM 753 O O . MET A 1 99 ? 0.463 -4.928 20.380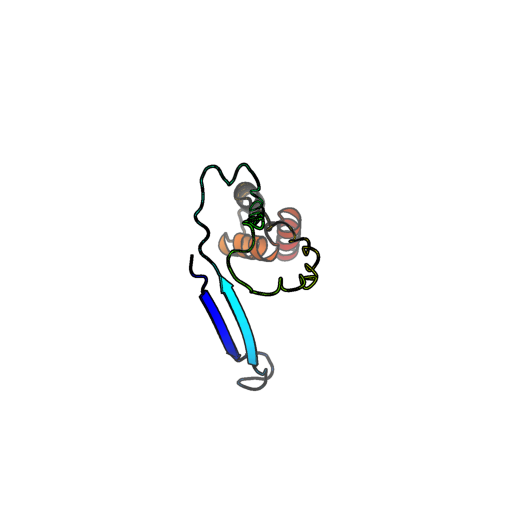 1.00 82.94 99 MET A O 1
ATOM 757 N N . ASP A 1 100 ? -1.398 -4.527 19.192 1.00 88.75 100 ASP A N 1
ATOM 758 C CA . ASP A 1 100 ? -1.352 -5.810 18.494 1.00 88.75 100 ASP A CA 1
ATOM 759 C C . ASP A 1 100 ? -0.142 -5.895 17.547 1.00 88.75 100 ASP A C 1
ATOM 761 O O . ASP A 1 100 ? 0.209 -4.932 16.855 1.00 88.75 100 ASP A O 1
ATOM 765 N N . LYS A 1 101 ? 0.485 -7.071 17.479 1.00 84.38 101 LYS A N 1
ATOM 766 C CA . LYS A 1 101 ? 1.700 -7.307 16.684 1.00 84.38 101 LYS A CA 1
ATOM 767 C C . LYS A 1 101 ? 1.445 -7.143 15.192 1.00 84.38 101 LYS A C 1
ATOM 769 O O . LYS A 1 101 ? 2.318 -6.679 14.461 1.00 84.38 101 LYS A O 1
ATOM 774 N N . GLU A 1 102 ? 0.238 -7.481 14.743 1.00 85.06 102 GLU A N 1
ATOM 775 C CA . GLU A 1 102 ? -0.169 -7.276 13.351 1.00 85.06 102 GLU A CA 1
ATOM 776 C C . GLU A 1 102 ? -0.250 -5.786 13.000 1.00 85.06 102 GLU A C 1
ATOM 778 O O . GLU A 1 102 ? 0.178 -5.382 11.918 1.00 85.06 102 GLU A O 1
ATOM 783 N N . VAL A 1 103 ? -0.706 -4.952 13.939 1.00 88.00 103 VAL A N 1
ATOM 784 C CA . VAL A 1 103 ? -0.786 -3.496 13.760 1.00 88.00 103 VAL A CA 1
ATOM 785 C C . VAL A 1 103 ? 0.613 -2.887 13.732 1.00 88.00 103 VAL A C 1
ATOM 787 O O . VAL A 1 103 ? 0.932 -2.132 12.814 1.00 88.00 103 VAL A O 1
ATOM 790 N N . VAL A 1 104 ? 1.485 -3.264 14.672 1.00 86.94 104 VAL A N 1
ATOM 791 C CA . VAL A 1 104 ? 2.881 -2.792 14.704 1.00 86.94 104 VAL A CA 1
ATOM 792 C C . VAL A 1 104 ? 3.609 -3.148 13.406 1.00 86.94 104 VAL A C 1
ATOM 794 O O . VAL A 1 104 ? 4.253 -2.287 12.804 1.00 86.94 104 VAL A O 1
ATOM 797 N N . LYS A 1 105 ? 3.453 -4.386 12.923 1.00 84.62 105 LYS A N 1
ATOM 798 C CA . LYS A 1 105 ? 4.051 -4.836 11.663 1.00 84.62 105 LYS A CA 1
ATOM 799 C C . LYS A 1 105 ? 3.493 -4.081 10.458 1.00 84.62 105 LYS A C 1
ATOM 801 O O . LYS A 1 105 ? 4.273 -3.605 9.638 1.00 84.62 105 LYS A O 1
ATOM 806 N N . SER A 1 106 ? 2.175 -3.898 10.384 1.00 85.50 106 SER A N 1
ATOM 807 C CA . SER A 1 106 ? 1.536 -3.143 9.301 1.00 85.50 106 SER A CA 1
ATOM 808 C C . SER A 1 106 ? 2.015 -1.692 9.244 1.00 85.50 106 SER A C 1
ATOM 810 O O . SER A 1 106 ? 2.251 -1.171 8.155 1.00 85.50 106 SER A O 1
ATOM 812 N N . VAL A 1 107 ? 2.169 -1.026 10.392 1.00 87.81 107 VAL A N 1
ATOM 813 C CA . VAL A 1 107 ? 2.637 0.368 10.445 1.00 87.81 107 VAL A CA 1
ATOM 814 C C . VAL A 1 107 ? 4.135 0.452 10.139 1.00 87.81 107 VAL A C 1
ATOM 816 O O . VAL A 1 107 ? 4.569 1.383 9.460 1.00 87.81 107 VAL A O 1
ATOM 819 N N . TYR A 1 108 ? 4.926 -0.532 10.5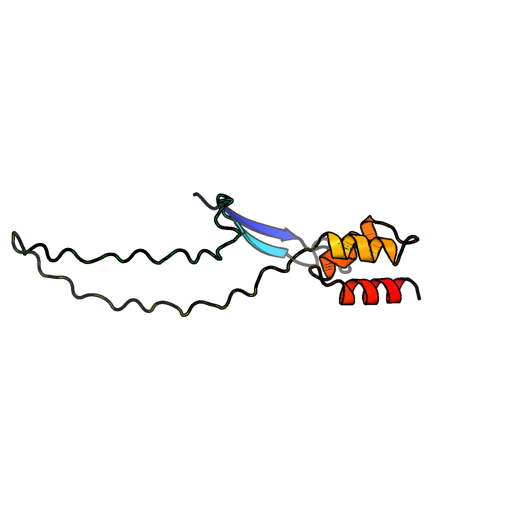68 1.00 85.44 108 TYR A N 1
ATOM 820 C CA . TYR A 1 108 ? 6.353 -0.609 10.248 1.00 85.44 108 TYR A CA 1
ATOM 821 C C . TYR A 1 108 ? 6.602 -0.843 8.750 1.00 85.44 108 TYR A C 1
ATOM 823 O O . TYR A 1 108 ? 7.472 -0.209 8.147 1.00 85.44 108 TYR A O 1
ATOM 831 N N . GLU A 1 109 ? 5.785 -1.688 8.118 1.00 82.69 109 GLU A N 1
ATOM 832 C CA . GLU A 1 109 ? 5.789 -1.906 6.669 1.00 82.69 109 GLU A CA 1
ATOM 833 C C . GLU A 1 109 ? 5.314 -0.666 5.900 1.00 82.69 109 GLU A C 1
ATOM 835 O O . GLU A 1 109 ? 5.977 -0.252 4.944 1.00 82.69 109 GLU A O 1
ATOM 840 N N . ALA A 1 110 ? 4.245 -0.004 6.358 1.00 84.69 110 ALA A N 1
ATOM 841 C CA . ALA A 1 110 ? 3.759 1.246 5.768 1.00 84.69 110 ALA A CA 1
ATOM 842 C C . ALA A 1 110 ? 4.817 2.364 5.812 1.00 84.69 110 ALA A C 1
ATOM 844 O O . ALA A 1 110 ? 4.956 3.137 4.862 1.00 84.69 110 ALA A O 1
ATOM 845 N N . ASN A 1 111 ? 5.623 2.400 6.876 1.00 85.12 111 ASN A N 1
ATOM 846 C CA . ASN A 1 111 ? 6.715 3.354 7.054 1.00 85.12 111 ASN A CA 1
ATOM 847 C C . ASN A 1 111 ? 8.042 2.913 6.412 1.00 85.12 111 ASN A C 1
ATOM 849 O O . ASN A 1 111 ? 9.074 3.540 6.652 1.00 85.12 111 ASN A O 1
ATOM 853 N N . ARG A 1 112 ? 8.037 1.867 5.569 1.00 79.94 112 ARG A N 1
ATOM 854 C CA . ARG A 1 112 ? 9.223 1.352 4.855 1.00 79.94 112 ARG A CA 1
ATOM 855 C C . ARG A 1 112 ? 10.388 1.015 5.796 1.00 79.94 112 ARG A C 1
ATOM 857 O O . ARG A 1 112 ? 11.534 1.344 5.503 1.00 79.94 112 ARG A O 1
ATOM 864 N N . GLY A 1 113 ? 10.097 0.415 6.947 1.00 76.12 113 GLY A N 1
ATOM 865 C CA . GLY A 1 113 ? 11.112 0.055 7.940 1.00 76.12 113 GLY A CA 1
ATOM 866 C C . GLY A 1 113 ? 11.656 1.236 8.755 1.00 76.12 113 GLY A C 1
ATOM 867 O O . GLY A 1 113 ? 12.606 1.073 9.518 1.00 76.12 113 GLY A O 1
ATOM 868 N N . ASN A 1 114 ? 11.068 2.431 8.626 1.00 83.50 114 ASN A N 1
ATOM 869 C CA . ASN A 1 114 ? 11.460 3.587 9.423 1.00 83.50 114 ASN A CA 1
ATOM 870 C C . ASN A 1 114 ? 10.852 3.504 10.830 1.00 83.50 114 ASN A C 1
ATOM 872 O O . ASN A 1 114 ? 9.662 3.766 11.036 1.00 83.50 114 ASN A O 1
ATOM 876 N N . LYS A 1 115 ? 11.697 3.164 11.805 1.00 84.56 115 LYS A N 1
ATOM 877 C CA . LYS A 1 115 ? 11.336 3.059 13.221 1.00 84.56 115 LYS A CA 1
ATOM 878 C C . LYS A 1 115 ? 10.736 4.352 13.780 1.00 84.56 115 LYS A C 1
ATOM 880 O O . LYS A 1 115 ? 9.682 4.294 14.403 1.00 84.56 115 LYS A O 1
ATOM 885 N N . ASP A 1 116 ? 11.356 5.505 13.538 1.00 86.94 116 ASP A N 1
ATOM 886 C CA . ASP A 1 116 ? 10.920 6.779 14.131 1.00 86.94 116 ASP A CA 1
ATOM 887 C C . ASP A 1 116 ? 9.543 7.204 13.606 1.00 86.94 116 ASP A C 1
ATOM 889 O O . ASP A 1 116 ? 8.670 7.628 14.365 1.00 86.94 116 ASP A O 1
ATOM 893 N N . ALA A 1 117 ? 9.316 7.022 12.302 1.00 85.81 117 ALA A N 1
ATOM 894 C CA . ALA A 1 117 ? 8.012 7.266 11.689 1.00 85.81 117 ALA A CA 1
ATOM 895 C C . ALA A 1 117 ? 6.942 6.294 12.216 1.00 85.81 117 ALA A C 1
ATOM 897 O O . ALA A 1 117 ? 5.808 6.702 12.474 1.00 85.81 117 ALA A O 1
ATOM 898 N N . THR A 1 118 ? 7.320 5.031 12.443 1.00 87.81 118 THR A N 1
ATOM 899 C CA . THR A 1 118 ? 6.442 4.000 13.021 1.00 87.81 118 THR A CA 1
ATOM 900 C C . THR A 1 118 ? 6.038 4.355 14.447 1.00 87.81 118 THR A C 1
ATOM 902 O O . THR A 1 118 ? 4.853 4.336 14.760 1.00 87.81 118 THR A O 1
ATOM 905 N N . VAL A 1 119 ? 6.990 4.753 15.295 1.00 88.62 119 VAL A N 1
ATOM 906 C CA . VAL A 1 119 ? 6.723 5.155 16.686 1.00 88.62 119 VAL A CA 1
ATOM 907 C C . VAL A 1 119 ? 5.809 6.379 16.743 1.00 88.62 119 VAL A C 1
ATOM 909 O O . VAL A 1 119 ? 4.840 6.367 17.495 1.00 88.62 119 VAL A O 1
ATOM 912 N N . ASN A 1 120 ? 6.057 7.401 15.918 1.00 87.75 120 ASN A N 1
ATOM 913 C CA . ASN A 1 120 ? 5.190 8.583 15.857 1.00 87.75 120 ASN A CA 1
ATOM 914 C C . ASN A 1 120 ? 3.769 8.243 15.386 1.00 87.75 120 ASN A C 1
ATOM 916 O O . ASN A 1 120 ? 2.802 8.772 15.929 1.00 87.75 120 ASN A O 1
ATOM 920 N N . SER A 1 121 ? 3.640 7.342 14.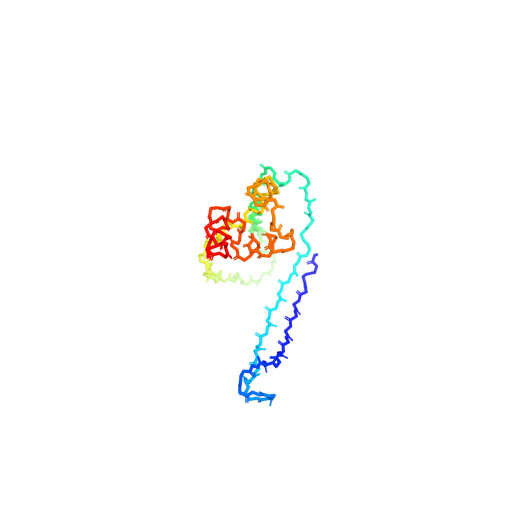409 1.00 86.75 121 SER A N 1
ATOM 921 C CA . SER A 1 121 ? 2.335 6.889 13.914 1.00 86.75 121 SER A CA 1
ATOM 922 C C . SER A 1 121 ? 1.565 6.113 14.987 1.00 86.75 121 SER A C 1
ATOM 924 O O . SER A 1 121 ? 0.377 6.345 15.183 1.00 86.75 121 SER A O 1
ATOM 926 N N . LEU A 1 122 ? 2.245 5.219 15.714 1.00 86.31 122 LEU A N 1
ATOM 927 C CA . LEU A 1 122 ? 1.642 4.438 16.797 1.00 86.31 122 LEU A CA 1
ATOM 928 C C . LEU A 1 122 ? 1.272 5.314 18.003 1.00 86.31 122 LEU A C 1
ATOM 930 O O . LEU A 1 122 ? 0.214 5.108 18.586 1.00 86.31 122 LEU A O 1
ATOM 934 N N . LEU A 1 123 ? 2.084 6.325 18.336 1.00 87.25 123 LEU A N 1
ATOM 935 C CA . LEU A 1 123 ? 1.747 7.328 19.355 1.00 87.25 123 LEU A CA 1
ATOM 936 C C . LEU A 1 123 ? 0.459 8.080 19.005 1.00 87.25 123 LEU A C 1
ATOM 938 O O . LEU A 1 123 ? -0.415 8.183 19.856 1.00 87.25 123 LEU A O 1
ATOM 942 N N . GLN A 1 124 ? 0.313 8.537 17.756 1.00 81.00 124 GLN A N 1
ATOM 943 C CA . GLN A 1 124 ? -0.899 9.225 17.285 1.00 81.00 124 GLN A CA 1
ATOM 944 C C . GLN A 1 124 ? -2.150 8.335 17.271 1.00 81.00 124 GLN A C 1
ATOM 946 O O . GLN A 1 124 ? -3.258 8.854 17.260 1.00 81.00 124 GLN A O 1
ATOM 951 N N . MET A 1 125 ? -1.990 7.009 17.244 1.00 74.62 125 MET A N 1
ATOM 952 C CA . MET A 1 125 ? -3.104 6.059 17.356 1.00 74.62 125 MET A CA 1
ATOM 953 C C . MET A 1 125 ? -3.494 5.754 18.809 1.00 74.62 125 MET A C 1
ATOM 955 O O . MET A 1 125 ? -4.576 5.220 19.044 1.00 74.62 125 MET A O 1
ATOM 959 N N . CYS A 1 126 ? -2.607 6.033 19.768 1.00 66.19 126 CYS A N 1
ATOM 960 C CA . CYS A 1 126 ? -2.845 5.831 21.198 1.00 66.19 126 CYS A CA 1
ATOM 961 C C . CYS A 1 126 ? -3.366 7.081 21.921 1.00 66.19 126 CYS A C 1
ATOM 963 O O . CYS A 1 126 ? -3.791 6.955 23.071 1.00 66.19 126 CYS A O 1
ATOM 965 N N . GLU A 1 127 ? -3.281 8.252 21.291 1.00 55.56 127 GLU A N 1
ATOM 966 C CA . GLU A 1 127 ? -3.878 9.508 21.767 1.00 55.56 127 GLU A CA 1
ATOM 967 C C . GLU A 1 127 ? -5.384 9.557 21.460 1.00 55.56 127 GLU A C 1
ATOM 969 O O . GLU A 1 127 ? -6.147 9.977 22.361 1.00 55.56 127 GLU A O 1
#

Secondary structure (DSSP, 8-state):
---EEEEEEEE--STT-TTTS-EEEEEEEE------TTTTTTT--------PPP-----S-PPPPPPP---PPPPP--PPPP---HHHHHHHHHH-TTS-HHHHHHHHHHTTT-HHHHHHHHHHHH-

pLDDT: mean 71.21, std 16.74, range [42.44, 94.5]

Sequence (127 aa):
MAGETHEEWYPLNGKQGDGQEGMINLVLSYTKVPMNPYGMYAGGTMAPVMMVPSTAAPMYGMRPYAPVPVYTQPPVPVAPPAQFNEADLKQVEEMFPNMDKEVVKSVYEANRGNKDATVNSLLQMCE

Foldseek 3Di:
DDKDKDWDKADDADDVHPPPRGIDIDIDIDDDDPPDVVCVVPVDDPPDDDDDPPPPDDDDDDDDDDDDDDDDDPDDPDDPQQDQDVVLLVVLCVVCVVDDSVLLVVLCVVVSNDSVSSNVVVVVVVD